Protein AF-A0A1S3Y5J2-F1 (afdb_monomer)

Organism: Nicotiana tabacum (NCBI:txid4097)

Solvent-accessible surface area (backbone atoms only — not comparable to full-atom values): 5923 Å² total; per-residue (Å²): 103,87,89,46,87,49,65,68,58,27,52,53,50,47,37,38,53,45,9,52,51,40,53,51,53,52,57,62,56,67,74,43,85,87,50,100,75,69,74,88,79,80,52,72,66,39,54,53,16,33,54,51,34,51,52,54,52,52,50,51,53,52,50,49,61,67,43,44,67,57,48,52,64,72,30,71,82,62,79,75,70,64,62,65,56,49,55,54,53,50,51,54,50,48,53,62,68,62,70,75,123

Radius of gyration: 19.34 Å; Cα contacts (8 Å, |Δi|>4): 40; chains: 1; bounding box: 40×34×47 Å

Foldseek 3Di:
DVPDPDPVCVVLVVLLVLLVVLVVLVVVLVVCPPDPPPDDDDDPSNVNSVVVNVVVVVVVVVVCVVCVVVVCVVCVVPDPVPPVVVVVVVVVVCCVVVVPD

pLDDT: mean 79.72, std 18.19, range [41.81, 98.12]

Mean predicted aligned error: 12.98 Å

Nearest PDB structures (foldseek):
  8iyj-assembly1_B5  TM=3.858E-01  e=4.294E+00  Mus musculus
  8snb-assembly1_8U  TM=3.657E-01  e=9.201E+00  Strongylocentrotus purpuratus

InterPro domains:
  IPR007266 Endoplasmic reticulum oxidoreductin 1 [PF04137] (1-63)
  IPR007266 Endoplasmic reticulum oxidoreductin 1 [PTHR12613] (1-73)
  IPR037192 ERO1-like superfamily [SSF110019] (1-73)

Sequence (101 aa):
MDCVGCEKCRLWGKLQVLGLGTALKILFSVDGEYRHDQHLQLQRNEVIALVNLLNRLSESIKLVQEMSPTFEKTIGGLSLQPAAKLISSWKRLWETVVGDR

Structure (mmCIF, N/CA/C/O backbone):
data_AF-A0A1S3Y5J2-F1
#
_entry.id   AF-A0A1S3Y5J2-F1
#
loop_
_atom_site.group_PDB
_atom_site.id
_atom_site.type_symbol
_atom_site.label_atom_id
_atom_site.label_alt_id
_atom_site.label_comp_id
_atom_site.label_asym_id
_atom_site.label_entity_id
_atom_site.label_seq_id
_atom_site.pdbx_PDB_ins_code
_atom_site.Cartn_x
_atom_site.Cartn_y
_atom_site.Cartn_z
_atom_site.occupancy
_atom_site.B_iso_or_equiv
_atom_site.auth_seq_id
_atom_site.auth_comp_id
_atom_site.auth_asym_id
_atom_site.auth_atom_id
_atom_site.pdbx_PDB_model_num
ATOM 1 N N . MET A 1 1 ? 8.857 12.035 -2.749 1.00 83.31 1 MET A N 1
ATOM 2 C CA . MET A 1 1 ? 8.752 12.066 -1.267 1.00 83.31 1 MET A CA 1
ATOM 3 C C . MET A 1 1 ? 10.004 12.630 -0.589 1.00 83.31 1 MET A C 1
ATOM 5 O O . MET A 1 1 ? 10.086 12.610 0.631 1.00 83.31 1 MET A O 1
ATOM 9 N N . ASP A 1 2 ? 10.990 13.142 -1.333 1.00 89.69 2 ASP A N 1
ATOM 10 C CA . ASP A 1 2 ? 12.266 13.589 -0.753 1.00 89.69 2 ASP A CA 1
ATOM 11 C C . ASP A 1 2 ? 12.219 14.969 -0.093 1.00 89.69 2 ASP A C 1
ATOM 13 O O . ASP A 1 2 ? 13.105 15.293 0.686 1.00 89.69 2 ASP A O 1
ATOM 17 N N . CYS A 1 3 ? 11.142 15.724 -0.315 1.00 95.75 3 CYS A N 1
ATOM 18 C CA . CYS A 1 3 ? 10.889 17.021 0.315 1.00 95.75 3 CYS A CA 1
ATOM 19 C C . CYS A 1 3 ? 10.154 16.919 1.669 1.00 95.75 3 CYS A C 1
ATOM 21 O O . CYS A 1 3 ? 9.696 17.928 2.194 1.00 95.75 3 CYS A O 1
ATOM 23 N N . VAL A 1 4 ? 9.986 15.715 2.229 1.00 95.56 4 VAL A N 1
ATOM 24 C CA . VAL A 1 4 ? 9.323 15.505 3.528 1.00 95.56 4 VAL A CA 1
ATOM 25 C C . VAL A 1 4 ? 10.378 15.499 4.636 1.00 95.56 4 VAL A C 1
ATOM 27 O O . VAL A 1 4 ? 11.203 14.589 4.683 1.00 95.56 4 VAL A O 1
ATOM 30 N N . GLY A 1 5 ? 10.338 16.492 5.533 1.00 95.69 5 GLY A N 1
ATOM 31 C CA . GLY A 1 5 ? 11.315 16.643 6.625 1.00 95.69 5 GLY A CA 1
ATOM 32 C C . GLY A 1 5 ? 11.190 15.606 7.751 1.00 95.69 5 GLY A C 1
ATOM 33 O O . GLY A 1 5 ? 12.169 15.289 8.414 1.00 95.69 5 GLY A O 1
ATOM 34 N N . CYS A 1 6 ? 10.001 15.029 7.948 1.00 97.12 6 CYS A N 1
ATOM 35 C CA . CYS A 1 6 ? 9.788 13.925 8.886 1.00 97.12 6 CYS A CA 1
ATOM 36 C C . CYS A 1 6 ? 10.347 12.614 8.305 1.00 97.12 6 CYS A C 1
ATOM 38 O O . CYS A 1 6 ? 9.802 12.086 7.334 1.00 97.12 6 CYS A O 1
ATOM 40 N N . GLU A 1 7 ? 11.383 12.042 8.926 1.00 96.25 7 GLU A N 1
ATOM 41 C CA . GLU A 1 7 ? 12.045 10.823 8.432 1.00 96.25 7 GLU A CA 1
ATOM 42 C C . GLU A 1 7 ? 11.101 9.619 8.365 1.00 96.25 7 GLU A C 1
ATOM 44 O O . GLU A 1 7 ? 11.038 8.915 7.354 1.00 96.25 7 GLU A O 1
ATOM 49 N N . LYS A 1 8 ? 10.292 9.420 9.411 1.00 95.50 8 LYS A N 1
ATOM 50 C CA . LYS A 1 8 ? 9.302 8.337 9.460 1.00 95.50 8 LYS A CA 1
ATOM 51 C C . LYS A 1 8 ? 8.261 8.497 8.352 1.00 95.50 8 LYS A C 1
ATOM 53 O O . LYS A 1 8 ? 7.972 7.547 7.630 1.00 95.50 8 LYS A O 1
ATOM 58 N N . CYS A 1 9 ? 7.742 9.706 8.173 1.00 96.88 9 CYS A N 1
ATOM 59 C CA . CYS A 1 9 ? 6.752 10.027 7.151 1.00 96.88 9 CYS A CA 1
ATOM 60 C C . CYS A 1 9 ? 7.330 9.838 5.743 1.00 96.88 9 CYS A C 1
ATOM 62 O O . CYS A 1 9 ? 6.668 9.285 4.870 1.00 96.88 9 CYS A O 1
ATOM 64 N N . ARG A 1 10 ? 8.592 10.232 5.535 1.00 97.19 10 ARG A N 1
ATOM 65 C CA . ARG A 1 10 ? 9.320 10.021 4.282 1.00 97.19 10 ARG A CA 1
ATOM 66 C C . ARG A 1 10 ? 9.484 8.535 3.971 1.00 97.19 10 ARG A C 1
ATOM 68 O O . ARG A 1 10 ? 9.238 8.135 2.835 1.00 97.19 10 ARG A O 1
ATOM 75 N N . LEU A 1 11 ? 9.860 7.721 4.959 1.00 95.25 11 LEU A N 1
ATOM 76 C CA . LEU A 1 11 ? 10.010 6.272 4.802 1.00 95.25 11 LEU A CA 1
ATOM 77 C C . LEU A 1 11 ? 8.672 5.608 4.440 1.00 95.25 11 LEU A C 1
ATOM 79 O O . LEU A 1 11 ? 8.563 4.972 3.391 1.00 95.25 11 LEU A O 1
ATOM 83 N N . TRP A 1 12 ? 7.643 5.796 5.270 1.00 96.00 12 TRP A N 1
ATOM 84 C CA . TRP A 1 12 ? 6.329 5.183 5.052 1.00 96.00 12 TRP A CA 1
ATOM 85 C C . TRP A 1 12 ? 5.646 5.711 3.790 1.00 96.00 12 TRP A C 1
ATOM 87 O O . TRP A 1 12 ? 5.038 4.932 3.062 1.00 96.00 12 TRP A O 1
ATOM 97 N N . GLY A 1 13 ? 5.806 6.999 3.481 1.00 96.62 13 GLY A N 1
ATOM 98 C CA . GLY A 1 13 ? 5.277 7.603 2.261 1.00 96.62 13 GLY A CA 1
ATOM 99 C C . GLY A 1 13 ? 5.904 7.010 1.000 1.00 96.62 13 GLY A C 1
ATOM 100 O O . GLY A 1 13 ? 5.190 6.692 0.052 1.00 96.62 13 GLY A O 1
ATOM 101 N N . LYS A 1 14 ? 7.227 6.788 0.988 1.00 96.38 14 LYS A N 1
ATOM 102 C CA . LYS A 1 14 ? 7.894 6.086 -0.123 1.00 96.38 14 LYS A CA 1
ATOM 103 C C . LYS A 1 14 ? 7.398 4.649 -0.260 1.00 96.38 14 LYS A C 1
ATOM 105 O O . LYS A 1 14 ? 7.100 4.226 -1.373 1.00 96.38 14 LYS A O 1
ATOM 110 N N . LEU A 1 15 ? 7.290 3.922 0.854 1.00 96.94 15 LEU A N 1
ATOM 111 C CA . LEU A 1 15 ? 6.855 2.525 0.857 1.00 96.94 15 LEU A CA 1
ATOM 112 C C . LEU A 1 15 ? 5.418 2.375 0.334 1.00 96.94 15 LEU A C 1
ATOM 114 O O . LEU A 1 15 ? 5.159 1.519 -0.504 1.00 96.94 15 LEU A O 1
ATOM 118 N N . GLN A 1 16 ? 4.496 3.238 0.768 1.00 97.12 16 GLN A N 1
ATOM 119 C CA . GLN A 1 16 ? 3.099 3.197 0.330 1.00 97.12 16 GLN A CA 1
ATOM 120 C C . GLN A 1 16 ? 2.936 3.578 -1.143 1.00 97.12 16 GLN A C 1
ATOM 122 O O . GLN A 1 16 ? 2.231 2.883 -1.869 1.00 97.12 16 GLN A O 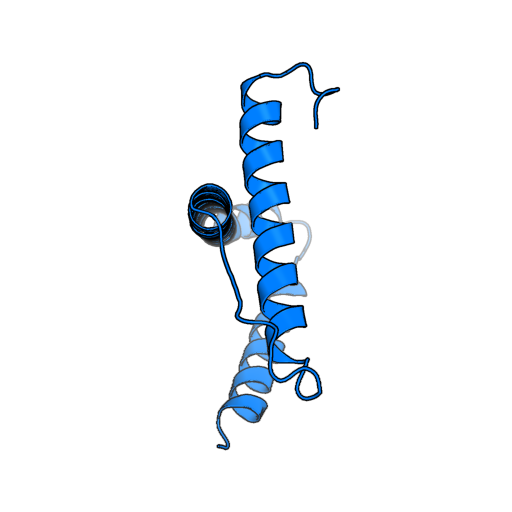1
ATOM 127 N N . VAL A 1 17 ? 3.612 4.633 -1.615 1.00 97.25 17 VAL A N 1
ATOM 128 C CA . VAL A 1 17 ? 3.529 5.035 -3.031 1.00 97.25 17 VAL A CA 1
ATOM 129 C C . VAL A 1 17 ? 4.158 3.988 -3.948 1.00 97.25 17 VAL A C 1
ATOM 131 O O . VAL A 1 17 ? 3.597 3.702 -5.002 1.00 97.25 17 VAL A O 1
ATOM 134 N N . LEU A 1 18 ? 5.265 3.360 -3.538 1.00 97.75 18 LEU A N 1
ATOM 135 C CA . LEU A 1 18 ? 5.837 2.231 -4.276 1.00 97.75 18 LEU A CA 1
ATOM 136 C C . LEU A 1 18 ? 4.865 1.043 -4.328 1.00 97.75 18 LEU A C 1
ATOM 138 O O . LEU A 1 18 ? 4.691 0.443 -5.387 1.00 97.75 18 LEU A O 1
ATOM 142 N N . GLY A 1 19 ? 4.198 0.726 -3.214 1.00 97.69 19 GLY 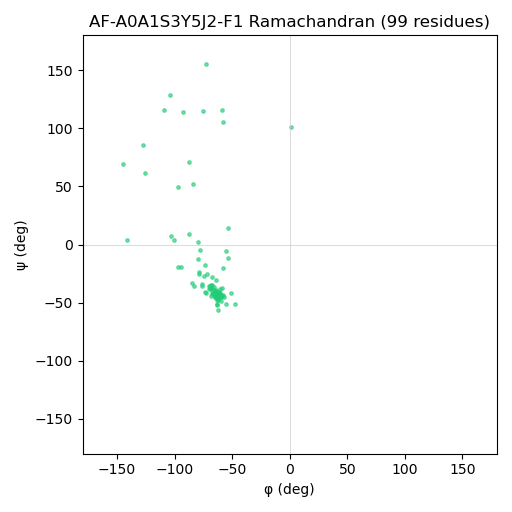A N 1
ATOM 143 C CA . GLY A 1 19 ? 3.179 -0.324 -3.163 1.00 97.69 19 GLY A CA 1
ATOM 144 C C . GLY A 1 19 ? 1.994 -0.034 -4.089 1.00 97.69 19 GLY A C 1
ATOM 145 O O . GLY A 1 19 ? 1.565 -0.920 -4.822 1.00 97.69 19 GLY A O 1
ATOM 146 N N . LEU A 1 20 ? 1.517 1.216 -4.127 1.00 97.94 20 LEU A N 1
ATOM 147 C CA . LEU A 1 20 ? 0.436 1.643 -5.023 1.00 97.94 20 LEU A CA 1
ATOM 148 C C . LEU A 1 20 ? 0.864 1.550 -6.492 1.00 97.94 20 LEU A C 1
ATOM 150 O O . LEU A 1 20 ? 0.127 1.010 -7.312 1.00 97.94 20 LEU A O 1
ATOM 154 N N . GLY A 1 21 ? 2.074 2.012 -6.8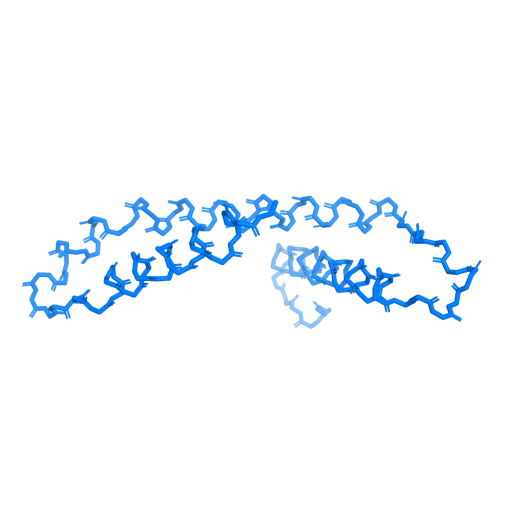21 1.00 96.56 21 GLY A N 1
ATOM 155 C CA . GLY A 1 21 ? 2.636 1.873 -8.166 1.00 96.56 21 GLY A CA 1
ATOM 156 C C . GLY A 1 21 ? 2.781 0.410 -8.591 1.00 96.56 21 GLY A C 1
ATOM 157 O O . GLY A 1 21 ? 2.472 0.068 -9.728 1.00 96.56 21 GLY A O 1
ATOM 158 N N . THR A 1 22 ? 3.166 -0.467 -7.661 1.00 96.38 22 THR A N 1
ATOM 159 C CA . THR A 1 22 ? 3.241 -1.917 -7.894 1.00 96.38 22 THR A CA 1
ATOM 160 C C . THR A 1 22 ? 1.857 -2.512 -8.161 1.00 96.38 22 THR A C 1
ATOM 162 O O . THR A 1 22 ? 1.704 -3.299 -9.089 1.00 96.38 22 THR A O 1
ATOM 165 N N . ALA A 1 23 ? 0.835 -2.114 -7.397 1.00 95.94 23 ALA A N 1
ATOM 166 C CA . ALA A 1 23 ? -0.539 -2.565 -7.620 1.00 95.94 23 ALA A CA 1
ATOM 167 C C . ALA A 1 23 ? -1.045 -2.164 -9.016 1.00 95.94 23 ALA A C 1
ATOM 169 O O . ALA A 1 23 ? -1.584 -2.998 -9.739 1.00 95.94 23 ALA A O 1
ATOM 170 N N . LEU A 1 24 ? -0.798 -0.916 -9.430 1.00 94.50 24 LEU A N 1
ATOM 171 C CA . LEU A 1 24 ? -1.143 -0.433 -10.771 1.00 94.50 24 LEU A CA 1
ATOM 172 C C . LEU A 1 24 ? -0.365 -1.167 -11.871 1.00 94.50 24 LEU A C 1
ATOM 174 O O . LEU A 1 24 ? -0.944 -1.531 -12.890 1.00 94.50 24 LEU A O 1
ATOM 178 N N . LYS A 1 25 ? 0.929 -1.432 -11.656 1.00 91.12 25 LYS A N 1
ATOM 179 C CA . LYS A 1 25 ? 1.760 -2.224 -12.573 1.00 91.12 25 LYS A CA 1
ATOM 180 C C . LYS A 1 25 ? 1.177 -3.619 -12.786 1.00 91.12 25 LYS A C 1
ATOM 182 O O . LYS A 1 25 ? 1.132 -4.068 -13.925 1.00 91.12 25 LYS A O 1
ATOM 187 N N . ILE A 1 26 ? 0.713 -4.284 -11.726 1.00 91.00 26 ILE A N 1
ATOM 188 C CA . ILE A 1 26 ? 0.048 -5.591 -11.827 1.00 91.00 26 ILE A CA 1
ATOM 189 C C . ILE A 1 26 ? -1.243 -5.465 -12.643 1.00 91.00 26 ILE A C 1
ATOM 191 O O . ILE A 1 26 ? -1.390 -6.193 -13.617 1.00 91.00 26 ILE A O 1
ATOM 195 N N . LEU A 1 27 ? -2.128 -4.521 -12.295 1.00 90.12 27 LEU A N 1
ATOM 196 C CA . LEU A 1 27 ? -3.414 -4.330 -12.981 1.00 90.12 27 LEU A CA 1
ATOM 197 C C . LEU A 1 27 ? -3.233 -4.127 -14.493 1.00 90.12 27 LEU A C 1
ATOM 199 O O . LEU A 1 27 ? -3.800 -4.868 -15.287 1.00 90.12 27 LEU A O 1
ATOM 203 N N . PHE A 1 28 ? -2.360 -3.204 -14.900 1.00 85.81 28 PHE A N 1
ATOM 204 C CA . PHE A 1 28 ? -2.138 -2.925 -16.322 1.00 85.81 28 PHE A CA 1
ATOM 205 C C . PHE A 1 28 ? -1.338 -4.004 -17.063 1.00 85.81 28 PHE A C 1
ATOM 207 O O . PHE A 1 28 ? -1.368 -4.034 -18.290 1.00 85.81 28 PHE A O 1
ATOM 214 N N . SER A 1 29 ? -0.622 -4.880 -16.350 1.00 81.38 29 SER A N 1
ATOM 215 C CA . SER A 1 29 ? 0.074 -6.012 -16.981 1.00 81.38 29 SER A CA 1
ATOM 216 C C . SER A 1 29 ? -0.871 -7.173 -17.300 1.00 81.38 29 SER A C 1
ATOM 218 O O . SER A 1 29 ? -0.562 -7.965 -18.181 1.00 81.38 29 SER A O 1
ATOM 220 N N . VAL A 1 30 ? -2.004 -7.288 -16.595 1.00 69.75 30 VAL A N 1
ATOM 221 C CA . VAL A 1 30 ? -2.987 -8.369 -16.790 1.00 69.75 30 VAL A CA 1
ATOM 222 C C . VAL A 1 30 ? -3.943 -8.064 -17.949 1.00 69.75 30 VAL A C 1
ATOM 224 O O . VAL A 1 30 ? -4.264 -8.966 -18.713 1.00 69.75 30 VAL A O 1
ATOM 227 N N . ASP A 1 31 ? -4.325 -6.800 -18.148 1.00 62.84 31 ASP A N 1
ATOM 228 C CA . ASP A 1 31 ? -5.241 -6.392 -19.232 1.00 62.84 31 ASP A CA 1
ATOM 229 C C . ASP A 1 31 ? -4.560 -6.301 -20.620 1.00 62.84 31 ASP A C 1
ATOM 231 O O . ASP A 1 31 ? -5.200 -6.045 -21.642 1.00 62.84 31 ASP A O 1
ATOM 235 N N . GLY A 1 32 ? -3.240 -6.503 -20.681 1.00 58.81 32 GLY A N 1
ATOM 236 C CA . GLY A 1 32 ? -2.415 -6.407 -21.885 1.00 58.81 32 GLY A CA 1
ATOM 237 C C . GLY A 1 32 ? -2.383 -7.677 -22.743 1.00 58.81 32 GLY A C 1
ATOM 238 O O . GLY A 1 32 ? -1.299 -8.125 -23.107 1.00 58.81 32 GLY A O 1
ATOM 239 N N . GLU A 1 33 ? -3.540 -8.234 -23.118 1.00 52.41 33 GLU A N 1
ATOM 240 C CA . GLU A 1 33 ? -3.694 -9.451 -23.956 1.00 52.41 33 GLU A CA 1
ATOM 241 C C . GLU A 1 33 ? -2.949 -9.417 -25.318 1.00 52.41 33 GLU A C 1
ATOM 243 O O . GLU A 1 33 ? -2.786 -10.444 -25.971 1.00 52.41 33 GLU A O 1
ATOM 248 N N . TYR A 1 34 ? -2.429 -8.264 -25.757 1.00 52.09 34 TYR A N 1
ATOM 249 C CA . TYR A 1 34 ? -1.768 -8.100 -27.062 1.00 52.09 34 TYR A CA 1
ATOM 250 C C . TYR A 1 34 ? -0.231 -8.101 -27.047 1.00 52.09 34 TYR A C 1
ATOM 252 O O . TYR A 1 34 ? 0.388 -7.906 -28.096 1.00 52.09 34 TYR A O 1
ATOM 260 N N . ARG A 1 35 ? 0.428 -8.320 -25.901 1.00 54.31 35 ARG A N 1
ATOM 261 C CA . ARG A 1 35 ? 1.902 -8.386 -25.838 1.00 54.31 35 ARG A CA 1
ATOM 262 C C . ARG A 1 35 ? 2.352 -9.672 -25.156 1.00 54.31 35 ARG A C 1
ATOM 264 O O . ARG A 1 35 ? 2.660 -9.672 -23.971 1.00 54.31 35 ARG A O 1
ATOM 271 N N . HIS A 1 36 ? 2.450 -10.738 -25.951 1.00 51.84 36 HIS A N 1
ATOM 272 C CA . HIS A 1 36 ? 2.929 -12.095 -25.623 1.00 51.84 36 HIS A CA 1
ATOM 273 C C . HIS A 1 36 ? 4.334 -12.203 -24.971 1.00 51.84 36 HIS A C 1
ATOM 275 O O . HIS A 1 36 ? 4.882 -13.294 -24.896 1.00 51.84 36 HIS A O 1
ATOM 281 N N . ASP A 1 37 ? 4.922 -11.107 -24.482 1.00 54.09 37 ASP A N 1
ATOM 282 C CA . ASP A 1 37 ? 6.290 -11.073 -23.948 1.00 54.09 37 ASP A CA 1
ATOM 283 C C . ASP A 1 37 ? 6.464 -10.183 -22.699 1.00 54.09 37 ASP A C 1
ATOM 285 O O . ASP A 1 37 ? 7.572 -10.007 -22.192 1.00 54.09 37 ASP A O 1
ATOM 289 N N . GLN A 1 38 ? 5.388 -9.597 -22.158 1.00 60.28 38 GLN A N 1
ATOM 290 C CA . GLN A 1 38 ? 5.474 -8.834 -20.907 1.00 60.28 38 GLN A CA 1
ATOM 291 C C . GLN A 1 38 ? 5.286 -9.758 -19.705 1.00 60.28 38 GLN A C 1
ATOM 293 O O . GLN A 1 38 ? 4.276 -9.716 -19.009 1.00 60.28 38 GLN A O 1
ATOM 298 N N . HIS A 1 39 ? 6.283 -10.604 -19.446 1.00 69.44 39 HIS A N 1
ATOM 299 C CA . HIS A 1 39 ? 6.330 -11.364 -18.202 1.00 69.44 39 HIS A CA 1
ATOM 300 C C . HIS A 1 39 ? 6.335 -10.375 -17.027 1.00 69.44 39 HIS A C 1
ATOM 302 O O . HIS A 1 39 ? 7.276 -9.595 -16.867 1.00 69.44 39 HIS A O 1
ATOM 308 N N . LEU A 1 40 ? 5.286 -10.391 -16.202 1.00 82.19 40 LEU A N 1
ATOM 309 C CA . LEU A 1 40 ? 5.195 -9.558 -15.006 1.00 82.19 40 LEU A CA 1
ATOM 310 C C . LEU A 1 40 ? 6.386 -9.874 -14.091 1.00 82.19 40 LEU A C 1
ATOM 312 O O . LEU A 1 40 ? 6.452 -10.929 -13.462 1.00 82.19 40 LEU A O 1
ATOM 316 N N . GLN A 1 41 ? 7.358 -8.965 -14.041 1.00 87.69 41 GLN A N 1
ATOM 317 C CA . GLN A 1 41 ? 8.525 -9.078 -13.172 1.00 87.69 41 GLN A CA 1
ATOM 318 C C . GLN A 1 41 ? 8.429 -8.047 -12.055 1.00 87.69 41 GLN A C 1
ATOM 320 O O . GLN A 1 41 ? 8.452 -6.835 -12.291 1.00 87.69 41 GLN A O 1
ATOM 325 N N . LEU A 1 42 ? 8.316 -8.551 -10.828 1.00 92.19 42 LEU A N 1
ATOM 326 C CA . LEU A 1 42 ? 8.296 -7.747 -9.616 1.00 92.19 42 LEU A CA 1
ATOM 327 C C . LEU A 1 42 ? 9.643 -7.853 -8.907 1.00 92.19 42 LEU A C 1
ATOM 329 O O . LEU A 1 42 ? 10.142 -8.943 -8.628 1.00 92.19 42 LEU A O 1
ATOM 333 N N . GLN A 1 43 ? 10.229 -6.709 -8.585 1.00 94.69 43 GLN A N 1
ATOM 334 C CA . GLN A 1 43 ? 11.416 -6.630 -7.752 1.00 94.69 43 GLN A CA 1
ATOM 335 C C . GLN A 1 43 ? 11.062 -6.937 -6.294 1.00 94.69 43 GLN A C 1
ATOM 337 O O . GLN A 1 43 ? 9.950 -6.680 -5.831 1.00 94.69 43 GLN A O 1
ATOM 342 N N . ARG A 1 44 ? 12.044 -7.406 -5.514 1.00 96.44 44 ARG A N 1
ATOM 343 C CA . ARG A 1 44 ? 11.866 -7.680 -4.075 1.00 96.44 44 ARG A CA 1
ATOM 344 C C . ARG A 1 44 ? 11.244 -6.491 -3.331 1.00 96.44 44 ARG A C 1
ATO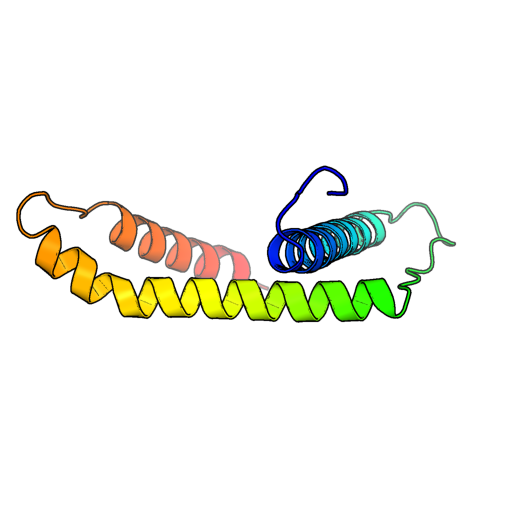M 346 O O . ARG A 1 44 ? 10.350 -6.677 -2.512 1.00 96.44 44 ARG A O 1
ATOM 353 N N . ASN A 1 45 ? 11.690 -5.276 -3.643 1.00 96.06 45 ASN A N 1
ATOM 354 C CA . ASN A 1 45 ? 11.194 -4.062 -2.999 1.00 96.06 45 ASN A CA 1
ATOM 355 C C . ASN A 1 45 ? 9.739 -3.750 -3.374 1.00 96.06 45 ASN A C 1
ATOM 357 O O . ASN A 1 45 ? 8.999 -3.277 -2.519 1.00 96.06 45 ASN A O 1
ATOM 361 N N . GLU A 1 46 ? 9.320 -4.047 -4.608 1.00 96.69 46 GLU A N 1
ATOM 362 C CA . GLU A 1 46 ? 7.929 -3.894 -5.061 1.00 96.69 46 GLU A CA 1
ATOM 363 C C . GLU A 1 46 ? 7.005 -4.844 -4.287 1.00 96.69 46 GLU A C 1
ATOM 365 O O . GLU A 1 46 ? 5.982 -4.420 -3.754 1.00 96.69 46 GLU A O 1
ATOM 370 N N . VAL A 1 47 ? 7.413 -6.108 -4.120 1.00 97.19 47 VAL A N 1
ATOM 371 C CA . VAL A 1 47 ? 6.653 -7.100 -3.340 1.00 97.19 47 VAL A CA 1
ATOM 372 C C . VAL A 1 47 ? 6.548 -6.690 -1.869 1.00 97.19 47 VAL A C 1
ATOM 374 O O . VAL A 1 47 ? 5.456 -6.681 -1.303 1.00 97.19 47 VAL A O 1
ATOM 377 N N . ILE A 1 48 ? 7.666 -6.297 -1.248 1.00 97.44 48 ILE A N 1
ATOM 378 C CA . ILE A 1 48 ? 7.681 -5.840 0.151 1.00 97.44 48 ILE A CA 1
ATOM 379 C C . ILE A 1 48 ? 6.769 -4.623 0.324 1.00 97.44 48 ILE A C 1
ATOM 381 O O . ILE A 1 48 ? 5.990 -4.570 1.277 1.00 97.44 48 ILE A O 1
ATOM 385 N N . ALA A 1 49 ? 6.855 -3.653 -0.586 1.00 98.12 49 ALA A N 1
ATOM 386 C CA . ALA A 1 49 ? 6.047 -2.444 -0.543 1.00 98.12 49 ALA A CA 1
ATOM 387 C C . ALA A 1 49 ? 4.552 -2.746 -0.693 1.00 98.12 49 ALA A C 1
ATOM 389 O O . ALA A 1 49 ? 3.752 -2.215 0.075 1.00 98.12 49 ALA A O 1
ATOM 390 N N . LEU A 1 50 ? 4.181 -3.633 -1.620 1.00 98.06 50 LEU A N 1
ATOM 391 C CA . LEU A 1 50 ? 2.795 -4.033 -1.855 1.00 98.06 50 LEU A CA 1
ATOM 392 C C . LEU A 1 50 ? 2.176 -4.712 -0.623 1.00 98.06 50 LEU A C 1
ATOM 394 O O . LEU A 1 50 ? 1.094 -4.322 -0.186 1.00 98.06 50 LEU A O 1
ATOM 398 N N . VAL A 1 51 ? 2.877 -5.674 -0.015 1.00 98.06 51 VAL A N 1
ATOM 399 C CA . VAL A 1 51 ? 2.391 -6.378 1.187 1.00 98.06 51 VAL A CA 1
ATOM 400 C C . VAL A 1 51 ? 2.293 -5.427 2.384 1.00 98.06 51 VAL A C 1
ATOM 402 O O . VAL A 1 51 ? 1.306 -5.447 3.120 1.00 98.06 51 VAL A O 1
ATOM 405 N N . ASN A 1 52 ? 3.280 -4.544 2.567 1.00 97.75 52 ASN A N 1
ATOM 406 C CA . ASN A 1 52 ? 3.236 -3.546 3.638 1.00 97.75 52 ASN A CA 1
ATOM 407 C C . ASN A 1 52 ? 2.083 -2.558 3.460 1.00 97.75 52 ASN A C 1
ATOM 409 O O . ASN A 1 52 ? 1.413 -2.218 4.436 1.00 97.75 52 ASN A O 1
ATOM 413 N N . LEU A 1 53 ? 1.842 -2.104 2.229 1.00 98.06 53 LEU A N 1
ATOM 414 C CA . LEU A 1 53 ? 0.710 -1.246 1.911 1.00 98.06 53 LEU A CA 1
ATOM 415 C C . LEU A 1 53 ? -0.612 -1.940 2.256 1.00 98.06 53 LEU A C 1
ATOM 417 O O . LEU A 1 53 ? -1.430 -1.346 2.954 1.00 98.06 53 LEU A O 1
ATOM 421 N N . LEU A 1 54 ? -0.795 -3.194 1.830 1.00 97.94 54 LEU A N 1
ATOM 422 C CA . LEU A 1 54 ? -2.004 -3.965 2.123 1.00 97.94 54 LEU A CA 1
ATOM 423 C C . LEU A 1 54 ? -2.247 -4.081 3.633 1.00 97.94 54 LEU A C 1
ATOM 425 O O . LEU A 1 54 ? -3.354 -3.817 4.098 1.00 97.94 54 LEU A O 1
ATOM 429 N N . ASN A 1 55 ? -1.207 -4.391 4.413 1.00 97.81 55 ASN A N 1
ATOM 430 C CA . ASN A 1 55 ? -1.315 -4.444 5.869 1.00 97.81 55 ASN A CA 1
ATOM 431 C C . ASN A 1 55 ? -1.727 -3.086 6.470 1.00 97.81 55 ASN A C 1
ATOM 433 O O . ASN A 1 55 ? -2.617 -3.024 7.313 1.00 97.81 55 ASN A O 1
ATOM 437 N N . ARG A 1 56 ? -1.125 -1.976 6.018 1.00 96.12 56 ARG A N 1
ATOM 438 C CA . ARG A 1 56 ? -1.456 -0.622 6.508 1.00 96.12 56 ARG A CA 1
ATOM 439 C C . ARG A 1 56 ? -2.898 -0.223 6.175 1.00 96.12 56 ARG A C 1
ATOM 441 O O . ARG A 1 56 ? -3.563 0.390 7.010 1.00 96.12 56 ARG A O 1
ATOM 448 N N . LEU A 1 57 ? -3.388 -0.581 4.988 1.00 97.19 57 LEU A N 1
ATOM 449 C CA . LEU A 1 57 ? -4.782 -0.366 4.592 1.00 97.19 57 LEU A CA 1
ATOM 450 C C . LEU A 1 57 ? -5.737 -1.236 5.417 1.00 97.19 57 LEU A C 1
ATOM 452 O O . LEU A 1 57 ? -6.749 -0.734 5.900 1.00 97.19 57 LEU A O 1
ATOM 456 N N . SER A 1 58 ? -5.388 -2.503 5.650 1.00 97.56 58 SER A N 1
ATOM 457 C CA . SER A 1 58 ? -6.168 -3.408 6.501 1.00 97.56 58 SER A CA 1
ATOM 458 C C . SER A 1 58 ? -6.286 -2.886 7.934 1.00 97.56 58 SER A C 1
ATOM 460 O O . SER A 1 58 ? -7.377 -2.885 8.498 1.00 97.56 58 SER A O 1
ATOM 462 N N . GLU A 1 59 ? -5.185 -2.412 8.522 1.00 96.81 59 GLU A N 1
ATOM 463 C CA . GLU A 1 59 ? -5.202 -1.777 9.843 1.00 96.81 59 GLU A CA 1
ATOM 464 C C . GLU A 1 59 ? -6.072 -0.516 9.838 1.00 96.81 59 GLU A C 1
ATOM 466 O O . GLU A 1 59 ? -6.854 -0.311 10.759 1.00 96.81 59 GLU A O 1
ATOM 471 N N . SER A 1 60 ? -5.998 0.296 8.780 1.00 95.94 60 SER A N 1
ATOM 472 C CA . SER A 1 60 ? -6.805 1.514 8.651 1.00 95.94 60 SER A CA 1
ATOM 473 C C . SER A 1 60 ? -8.307 1.202 8.599 1.00 95.94 60 SER A C 1
ATOM 475 O O . SER A 1 60 ? -9.088 1.858 9.282 1.00 95.94 60 SER A O 1
ATOM 477 N N . ILE A 1 61 ? -8.720 0.168 7.856 1.00 95.31 61 ILE A N 1
ATOM 478 C CA . ILE A 1 61 ? -10.119 -0.293 7.811 1.00 95.31 61 ILE A CA 1
ATOM 479 C C . ILE A 1 61 ? -10.563 -0.806 9.185 1.00 95.31 61 ILE A C 1
ATOM 481 O O . ILE A 1 61 ? -11.633 -0.425 9.660 1.00 95.31 61 ILE A O 1
ATOM 485 N N . LYS A 1 62 ? -9.732 -1.621 9.846 1.00 94.75 62 LYS A N 1
ATOM 486 C CA . LYS A 1 62 ? -10.018 -2.135 11.192 1.00 94.75 62 LYS A CA 1
ATOM 487 C C . LYS A 1 62 ? -10.199 -0.997 12.201 1.00 94.75 62 LYS A C 1
ATOM 489 O O . LYS A 1 62 ? -11.167 -1.001 12.953 1.00 94.75 62 LYS A O 1
ATOM 494 N N . LEU A 1 63 ? -9.323 0.007 12.167 1.00 93.88 63 LEU A N 1
ATOM 495 C CA . LEU A 1 63 ? -9.421 1.187 13.028 1.00 93.88 63 LEU A CA 1
ATOM 496 C C . LEU A 1 63 ? -10.719 1.959 12.786 1.00 93.88 63 LEU A C 1
ATOM 498 O O . LEU A 1 63 ? -11.376 2.353 13.742 1.00 93.88 63 LEU A O 1
ATOM 502 N N . VAL A 1 64 ? -11.132 2.142 11.529 1.00 91.88 64 VAL A N 1
ATOM 503 C CA . VAL A 1 64 ? -12.413 2.794 11.214 1.00 91.88 64 VAL A CA 1
ATOM 504 C C . VAL A 1 64 ? -13.592 1.993 11.772 1.00 91.88 64 VAL A C 1
ATOM 506 O O . VAL A 1 64 ? -14.507 2.583 12.342 1.00 91.88 64 VAL A O 1
ATOM 509 N N . GLN A 1 65 ? -13.571 0.662 11.667 1.00 89.50 65 GLN A N 1
ATOM 510 C CA . GLN A 1 65 ? -14.618 -0.198 12.232 1.00 89.50 65 GLN A CA 1
ATOM 511 C C . GLN A 1 65 ? -14.678 -0.115 13.764 1.00 89.50 65 GLN A C 1
ATOM 513 O O . GLN A 1 65 ? -15.766 -0.034 14.329 1.00 89.50 65 GLN A O 1
ATOM 518 N N . GLU A 1 66 ? -13.524 -0.079 14.433 1.00 90.69 66 GLU A N 1
ATOM 519 C CA . GLU A 1 66 ? -13.426 0.086 15.889 1.00 90.69 66 GLU A CA 1
ATOM 520 C C . GLU A 1 66 ? -13.848 1.489 16.354 1.00 90.69 66 GLU A C 1
ATOM 522 O O . GLU A 1 66 ? -14.465 1.641 17.408 1.00 90.69 66 GLU A O 1
ATOM 527 N N . MET A 1 67 ? -13.553 2.526 15.566 1.00 87.25 67 MET A N 1
ATOM 528 C CA . MET A 1 67 ? -13.922 3.911 15.871 1.00 87.25 67 MET A CA 1
ATOM 529 C C 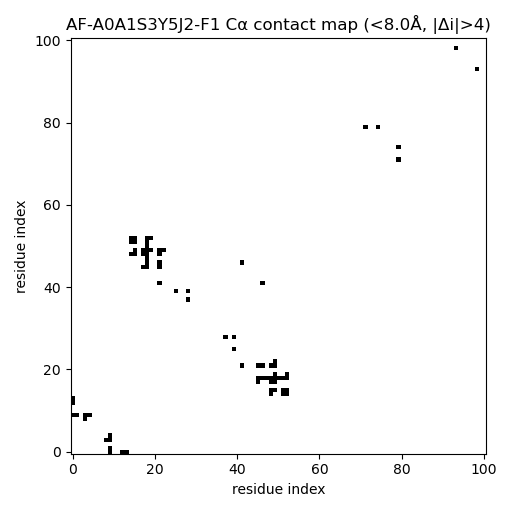. MET A 1 67 ? -15.389 4.224 15.549 1.00 87.25 67 MET A C 1
ATOM 531 O O . MET A 1 67 ? -15.966 5.098 16.194 1.00 87.25 67 MET A O 1
ATOM 535 N N . SER A 1 68 ? -16.014 3.503 14.610 1.00 80.50 68 SER A N 1
ATOM 536 C CA . SER A 1 68 ? -17.416 3.676 14.199 1.00 80.50 68 SER A CA 1
ATOM 537 C C . SER A 1 68 ? -18.414 3.764 15.368 1.00 80.50 68 SER A C 1
ATOM 539 O O . SER A 1 68 ? -19.154 4.746 15.420 1.00 80.50 68 SER A O 1
ATOM 541 N N . PRO A 1 69 ? -18.444 2.839 16.352 1.00 76.06 69 PRO A N 1
ATOM 542 C CA . PRO A 1 69 ? -19.397 2.923 17.465 1.00 76.06 69 PRO A CA 1
ATOM 543 C C . PRO A 1 69 ? -19.136 4.111 18.402 1.00 76.06 69 PRO A C 1
ATOM 545 O O . PRO A 1 69 ? -20.058 4.617 19.041 1.00 76.06 69 PRO A O 1
ATOM 548 N N . THR A 1 70 ? -17.886 4.568 18.509 1.00 73.38 70 THR A N 1
ATOM 549 C CA . THR A 1 70 ? -17.532 5.770 19.279 1.00 73.38 70 THR A CA 1
ATOM 550 C C . THR A 1 70 ? -17.992 7.024 18.539 1.00 73.38 70 THR A C 1
ATOM 552 O O . THR A 1 70 ? -18.586 7.912 19.144 1.00 73.38 70 THR A O 1
ATOM 555 N N . PHE A 1 71 ? -17.801 7.059 17.219 1.00 67.19 71 PHE A N 1
ATOM 556 C CA . PHE A 1 71 ? -18.262 8.134 16.347 1.00 67.19 71 PHE A CA 1
ATOM 557 C C . PHE A 1 71 ? -19.789 8.261 16.362 1.00 67.19 71 PHE A C 1
ATOM 559 O O . PHE A 1 71 ? -20.295 9.363 16.536 1.00 67.19 71 PHE A O 1
ATOM 566 N N . GLU A 1 72 ? -20.530 7.151 16.288 1.00 64.38 72 GLU A N 1
ATOM 567 C CA . GLU A 1 72 ? -21.997 7.141 16.407 1.00 64.38 72 GLU A CA 1
ATOM 568 C C . GLU A 1 72 ? -22.485 7.709 17.746 1.00 64.38 72 GLU A C 1
ATOM 570 O O . GLU A 1 72 ? -23.469 8.445 17.778 1.00 64.38 72 GLU A O 1
ATOM 575 N N . LYS A 1 73 ? -21.777 7.439 18.850 1.00 66.81 73 LYS A N 1
ATOM 576 C CA . LYS A 1 73 ? -22.102 8.006 20.170 1.00 66.81 73 LYS A CA 1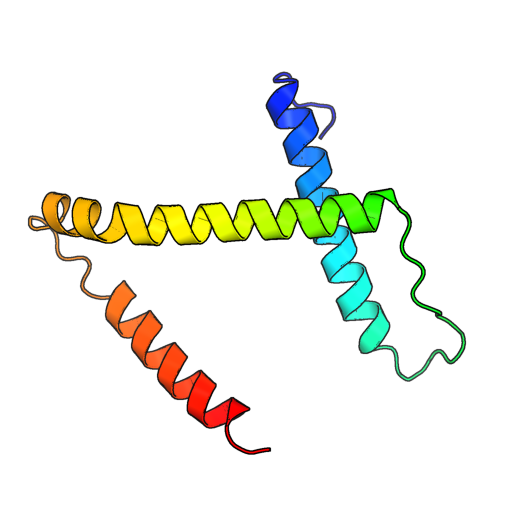
ATOM 577 C C . LYS A 1 73 ? -21.810 9.505 20.252 1.00 66.81 73 LYS A C 1
ATOM 579 O O . LYS A 1 73 ? -22.595 10.238 20.844 1.00 66.81 73 LYS A O 1
ATOM 584 N N . THR A 1 74 ? -20.722 9.977 19.645 1.00 64.62 74 THR A N 1
ATOM 585 C CA . THR A 1 74 ? -20.373 11.409 19.594 1.00 64.62 74 THR A CA 1
ATOM 586 C C . THR A 1 74 ? -21.255 12.189 18.609 1.00 64.62 74 THR A C 1
ATOM 588 O O . THR A 1 74 ? -21.510 13.373 18.808 1.00 64.62 74 THR A O 1
ATOM 591 N N . ILE A 1 75 ? -21.771 11.524 17.574 1.00 57.69 75 ILE A N 1
ATOM 592 C CA . ILE A 1 75 ? -22.600 12.105 16.507 1.00 57.69 75 ILE A CA 1
ATOM 593 C C . ILE A 1 75 ? -24.087 11.789 16.685 1.00 57.69 75 ILE A C 1
ATOM 595 O O . ILE A 1 75 ? -24.923 12.230 15.903 1.00 57.69 75 ILE A O 1
ATOM 599 N N . GLY A 1 76 ? -24.469 11.185 17.811 1.00 46.84 76 GLY A N 1
ATOM 600 C CA . GLY A 1 76 ? -25.852 11.155 18.294 1.00 46.84 76 GLY A CA 1
ATOM 601 C C . GLY A 1 76 ? -26.500 12.543 18.463 1.00 46.84 76 GLY A C 1
ATOM 602 O O . GLY A 1 76 ? -27.695 12.609 18.730 1.00 46.84 76 GLY A O 1
ATOM 603 N N . GLY A 1 77 ? -25.754 13.643 18.271 1.00 52.56 77 GLY A N 1
ATOM 604 C CA . GLY A 1 77 ? -26.286 14.998 18.064 1.00 52.56 77 GLY A CA 1
ATOM 605 C C . GLY A 1 77 ? -26.467 15.448 16.597 1.00 52.56 77 GLY A C 1
ATOM 606 O O . GLY A 1 77 ? -27.232 16.375 16.356 1.00 52.56 77 GLY A O 1
ATOM 607 N N . LEU A 1 78 ? -25.817 14.818 15.606 1.00 49.94 78 LEU A N 1
ATOM 608 C CA . LEU A 1 78 ? -25.930 15.122 14.164 1.00 49.94 78 LEU A CA 1
ATOM 609 C C . LEU A 1 78 ? -25.839 13.852 13.277 1.00 49.94 78 LEU A C 1
ATOM 611 O O . LEU A 1 78 ? -24.880 13.655 12.547 1.00 49.94 78 LEU A O 1
ATOM 615 N N . SER A 1 79 ? -26.851 12.983 13.328 1.00 45.00 79 SER A N 1
ATOM 616 C CA . SER A 1 79 ? -27.163 11.884 12.381 1.00 45.00 79 SER A CA 1
ATOM 617 C C . SER A 1 79 ? -26.207 11.653 11.178 1.00 45.00 79 SER A C 1
ATOM 619 O O . SER A 1 79 ? -26.348 12.285 10.130 1.00 45.00 79 SER A O 1
ATOM 621 N N . LEU A 1 80 ? -25.318 10.647 11.263 1.00 50.16 80 LEU A N 1
ATOM 622 C CA . LEU A 1 80 ? -24.612 10.059 10.106 1.00 50.16 80 LEU A CA 1
ATOM 623 C C . LEU A 1 80 ? -25.314 8.776 9.607 1.00 50.16 80 LEU A C 1
ATOM 625 O O . LEU A 1 80 ? -24.700 7.739 9.384 1.00 50.16 80 LEU A O 1
ATOM 629 N N . GLN A 1 81 ? -26.629 8.837 9.405 1.00 49.72 81 GLN A N 1
ATOM 630 C CA . GLN A 1 81 ? -27.415 7.782 8.743 1.00 49.72 81 GLN A CA 1
ATOM 631 C C . GLN A 1 81 ? -26.991 7.386 7.296 1.00 49.72 81 GLN A C 1
ATOM 633 O O . GLN A 1 81 ? -27.361 6.281 6.885 1.00 49.72 81 GLN A O 1
ATOM 638 N N . PRO A 1 82 ? -26.250 8.176 6.479 1.00 51.19 82 PRO A N 1
ATOM 639 C CA . PRO A 1 82 ? -26.034 7.797 5.074 1.00 51.19 82 PRO A CA 1
ATOM 640 C C . PRO A 1 82 ? -25.011 6.672 4.840 1.00 51.19 82 PRO A C 1
ATOM 642 O O . PRO A 1 82 ? -25.197 5.862 3.932 1.00 51.19 82 PRO A O 1
ATOM 645 N N . ALA A 1 83 ? -23.931 6.595 5.627 1.00 54.03 83 ALA A N 1
ATOM 646 C CA . ALA A 1 83 ? -22.777 5.755 5.278 1.00 54.03 83 ALA A CA 1
ATOM 647 C C . ALA A 1 83 ? -23.039 4.247 5.467 1.00 54.03 83 ALA A C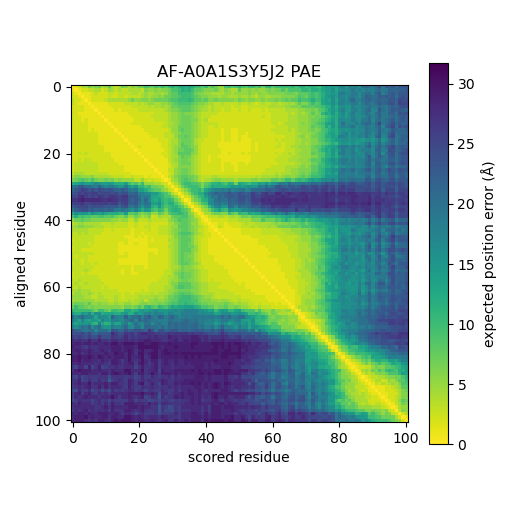 1
ATOM 649 O O . ALA A 1 83 ? -22.695 3.444 4.599 1.00 54.03 83 ALA A O 1
ATOM 650 N N . ALA A 1 84 ? -23.725 3.856 6.546 1.00 55.81 84 ALA A N 1
ATOM 651 C CA . ALA A 1 84 ? -24.049 2.452 6.826 1.00 55.81 84 ALA A CA 1
ATOM 652 C C . ALA A 1 84 ? -25.060 1.856 5.821 1.00 55.81 84 ALA A C 1
ATOM 654 O O . ALA A 1 84 ? -24.960 0.690 5.421 1.00 55.81 84 ALA A O 1
ATOM 655 N N . LYS A 1 85 ? -26.013 2.671 5.346 1.00 57.62 85 LYS A N 1
ATOM 656 C CA . LYS A 1 85 ? -26.946 2.277 4.277 1.00 57.62 85 LYS A CA 1
ATOM 657 C C . LYS A 1 85 ? -26.243 2.135 2.931 1.00 57.62 85 LYS A C 1
ATOM 659 O O . LYS A 1 85 ? -26.561 1.214 2.184 1.00 57.62 85 LYS A O 1
ATOM 664 N N . LEU A 1 86 ? -25.268 2.999 2.641 1.00 57.94 86 LEU A N 1
ATOM 665 C CA . LEU A 1 86 ? -24.498 2.907 1.406 1.00 57.94 86 LEU A CA 1
ATOM 666 C C . LEU A 1 86 ? -23.714 1.586 1.374 1.00 57.94 86 LEU A C 1
ATOM 668 O O . LEU A 1 86 ? -23.865 0.808 0.438 1.00 57.94 86 LEU A O 1
ATOM 672 N N . ILE A 1 87 ? -22.964 1.277 2.435 1.00 62.62 87 ILE A N 1
ATOM 673 C CA . ILE A 1 87 ? -22.119 0.073 2.517 1.00 62.62 87 ILE A CA 1
ATOM 674 C C . ILE A 1 87 ? -22.944 -1.221 2.400 1.00 62.62 87 ILE A C 1
ATOM 676 O O . ILE A 1 87 ? -22.547 -2.136 1.681 1.00 62.62 87 ILE A O 1
ATOM 680 N N . SER A 1 88 ? -24.115 -1.301 3.040 1.00 61.72 88 SER A N 1
ATOM 681 C CA . SER A 1 88 ? -25.000 -2.475 2.922 1.00 61.72 88 SER A CA 1
ATOM 682 C C . SER A 1 88 ? -25.650 -2.601 1.540 1.00 61.72 88 SER A C 1
ATOM 684 O O . SER A 1 88 ? -25.790 -3.713 1.027 1.00 61.72 88 SER A O 1
ATOM 686 N N . SER A 1 89 ? -25.994 -1.478 0.901 1.00 67.00 89 SER A N 1
ATOM 687 C CA . SER A 1 89 ? -26.521 -1.474 -0.466 1.00 67.00 89 SER A CA 1
ATOM 688 C C . SER A 1 89 ? -25.469 -1.922 -1.485 1.00 67.00 89 SER A C 1
ATOM 690 O O . SER A 1 89 ? -25.782 -2.725 -2.364 1.00 67.00 89 SER A O 1
ATOM 692 N N . TRP A 1 90 ? -24.221 -1.463 -1.345 1.00 66.94 90 TRP A N 1
ATOM 693 C CA . TRP A 1 90 ? -23.107 -1.891 -2.198 1.00 66.94 90 TRP A CA 1
ATOM 694 C C . TRP A 1 90 ? -22.716 -3.348 -1.957 1.00 66.94 90 TRP A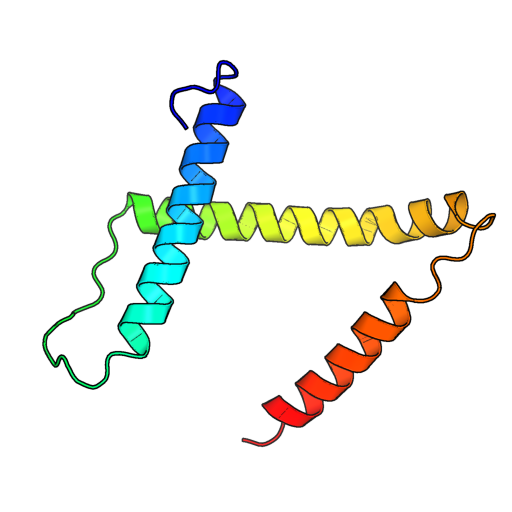 C 1
ATOM 696 O O . TRP A 1 90 ? -22.454 -4.056 -2.920 1.00 66.94 90 TRP A O 1
ATOM 706 N N . LYS A 1 91 ? -22.754 -3.832 -0.709 1.00 72.88 91 LYS A N 1
ATOM 707 C CA . LYS A 1 91 ? -22.506 -5.246 -0.391 1.00 72.88 91 LYS A CA 1
ATOM 708 C C . LYS A 1 91 ? -23.505 -6.173 -1.088 1.00 72.88 91 LYS A C 1
ATOM 710 O O . LYS A 1 91 ? -23.105 -7.160 -1.692 1.00 72.88 91 LYS A O 1
ATOM 715 N N . ARG A 1 92 ? -24.793 -5.819 -1.072 1.00 67.00 92 ARG A N 1
ATOM 716 C CA . ARG A 1 92 ? -25.845 -6.601 -1.738 1.00 67.00 92 ARG A CA 1
ATOM 717 C C . ARG A 1 92 ? -25.709 -6.578 -3.262 1.00 67.00 92 ARG A C 1
ATOM 719 O O . ARG A 1 92 ? -25.895 -7.604 -3.908 1.00 67.00 92 ARG A O 1
ATOM 726 N N . LEU A 1 93 ? -25.365 -5.424 -3.836 1.00 73.81 93 LEU A N 1
ATOM 727 C CA . LEU 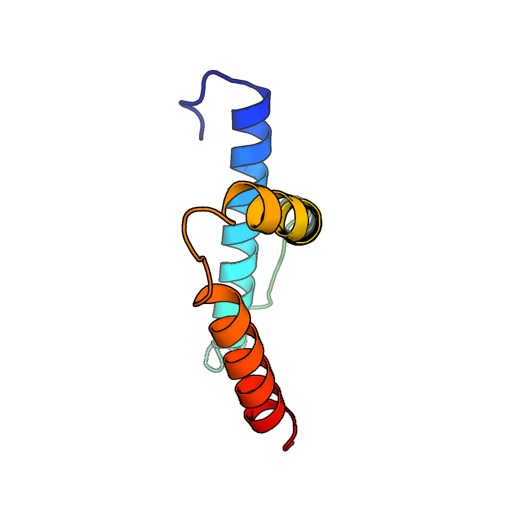A 1 93 ? -25.074 -5.305 -5.270 1.00 73.81 93 LEU A CA 1
ATOM 728 C C . LEU A 1 93 ? -23.842 -6.128 -5.668 1.00 73.81 93 LEU A C 1
ATOM 730 O O . LEU A 1 93 ? -23.885 -6.834 -6.667 1.00 73.81 93 LEU A O 1
ATOM 734 N N . TRP A 1 94 ? -22.781 -6.090 -4.863 1.00 69.62 94 TRP A N 1
ATOM 735 C CA . TRP A 1 94 ? -21.565 -6.872 -5.078 1.00 69.62 94 TRP A CA 1
ATOM 736 C C . TRP A 1 94 ? -21.831 -8.381 -5.036 1.00 69.62 94 TRP A C 1
ATOM 738 O O . TRP A 1 94 ? -21.399 -9.100 -5.929 1.00 69.62 94 TRP A O 1
ATOM 748 N N . GLU A 1 95 ? -22.602 -8.860 -4.056 1.00 70.31 95 GLU A N 1
ATOM 749 C CA . GLU A 1 95 ? -23.003 -10.272 -3.962 1.00 70.31 95 GLU A CA 1
ATOM 750 C C . GLU A 1 95 ? -23.892 -10.711 -5.138 1.00 70.31 95 GLU A C 1
ATOM 752 O O . GLU A 1 95 ? -23.800 -11.852 -5.576 1.00 70.31 95 GLU A O 1
ATOM 757 N N . THR A 1 96 ? -24.693 -9.801 -5.704 1.00 70.00 96 THR A N 1
ATOM 758 C CA . THR A 1 96 ? -25.533 -10.091 -6.883 1.00 70.00 96 THR A CA 1
ATOM 759 C C . THR A 1 96 ? -24.721 -10.128 -8.183 1.00 70.00 96 THR A C 1
ATOM 761 O O . THR A 1 96 ? -25.040 -10.895 -9.081 1.00 70.00 96 THR A O 1
ATOM 764 N N . VAL A 1 97 ? -23.676 -9.302 -8.300 1.00 67.38 97 VAL A N 1
ATOM 765 C CA . VAL A 1 97 ? -22.846 -9.198 -9.516 1.00 67.38 97 VAL A CA 1
ATOM 766 C C . VAL A 1 97 ? -21.729 -10.246 -9.554 1.00 67.38 97 VAL A C 1
ATOM 768 O O . VAL A 1 97 ? -21.368 -10.705 -10.631 1.00 67.38 97 VAL A O 1
ATOM 771 N N . VAL A 1 98 ? -21.175 -10.628 -8.401 1.00 64.56 98 VAL A N 1
ATOM 772 C CA . VAL A 1 98 ? -20.062 -11.594 -8.300 1.00 64.56 98 VAL A CA 1
ATOM 773 C C . VAL A 1 98 ? -20.552 -13.016 -7.989 1.00 64.56 98 VAL A C 1
ATOM 775 O O . VAL A 1 98 ? -19.832 -13.974 -8.237 1.00 64.56 98 VAL A O 1
ATOM 778 N N . GLY A 1 99 ? -21.776 -13.176 -7.475 1.00 51.88 99 GLY A N 1
ATOM 779 C CA . GLY A 1 99 ? -22.355 -14.475 -7.111 1.00 51.88 99 GLY A CA 1
ATOM 780 C C . GLY A 1 99 ? -22.928 -15.307 -8.264 1.00 51.88 99 GLY A C 1
ATOM 781 O O . GLY A 1 99 ? -23.462 -16.378 -7.993 1.00 51.88 99 GLY A O 1
ATOM 782 N N . ASP A 1 100 ? -22.832 -14.845 -9.514 1.00 48.91 100 ASP A N 1
ATOM 783 C CA . ASP A 1 100 ? -23.310 -15.570 -10.700 1.00 48.91 100 ASP A CA 1
ATOM 784 C C . ASP A 1 100 ? -22.198 -15.724 -11.753 1.00 48.91 100 ASP A C 1
ATOM 786 O O . ASP A 1 100 ? -22.277 -15.176 -12.852 1.00 48.91 100 ASP A O 1
ATOM 790 N N . ARG A 1 101 ? -21.113 -16.420 -11.381 1.00 41.81 101 ARG A N 1
ATOM 791 C CA . ARG A 1 101 ? -20.339 -17.325 -12.253 1.00 41.81 101 ARG A CA 1
ATOM 792 C C . ARG A 1 101 ? -19.306 -18.123 -11.460 1.00 41.81 101 ARG A C 1
ATOM 794 O O . ARG A 1 101 ? -18.446 -17.495 -10.808 1.00 41.81 101 ARG A O 1
#

Secondary structure (DSSP, 8-state):
-TT---HHHHHHHHHHHHHHHHHHHHHHHHS-TT-TT------HHHHHHHHHHHHHHHHHHHHHHHHHHHHHHHHTTS--HHHHHHHHHHHHHHHHHHS--